Protein AF-A0A8T2KQZ2-F1 (afdb_monomer_lite)

Structure (mmCIF, N/CA/C/O backbone):
data_AF-A0A8T2KQZ2-F1
#
_entry.id   AF-A0A8T2KQZ2-F1
#
loop_
_atom_site.group_PDB
_atom_site.id
_atom_site.type_symbol
_atom_site.label_atom_id
_atom_site.label_alt_id
_atom_site.label_comp_id
_atom_site.label_asym_id
_atom_site.label_entity_id
_atom_site.label_seq_id
_atom_site.pdbx_PDB_ins_code
_atom_site.Cartn_x
_atom_site.Cartn_y
_atom_site.Cartn_z
_atom_site.occupancy
_atom_site.B_iso_or_equiv
_atom_site.auth_seq_id
_atom_site.auth_comp_id
_atom_site.auth_asym_id
_atom_site.auth_atom_id
_atom_site.pdbx_PDB_model_num
ATOM 1 N N . MET A 1 1 ? -9.528 29.510 -45.370 1.00 47.31 1 MET A N 1
ATOM 2 C CA . MET A 1 1 ? -9.327 29.444 -43.905 1.00 47.31 1 MET A CA 1
ATOM 3 C C . MET A 1 1 ? -9.619 28.024 -43.443 1.00 47.31 1 MET A C 1
ATOM 5 O O . MET A 1 1 ? -10.778 27.658 -43.528 1.00 47.31 1 MET A O 1
ATOM 9 N N . SER A 1 2 ? -8.622 27.219 -43.041 1.00 53.50 2 SER A N 1
ATOM 10 C CA . SER A 1 2 ? -8.831 26.049 -42.151 1.00 53.50 2 SER A CA 1
ATOM 11 C C . SER A 1 2 ? -7.512 25.335 -41.802 1.00 53.50 2 SER A C 1
ATOM 13 O O . SER A 1 2 ? -7.259 24.224 -42.250 1.00 53.50 2 SER A O 1
ATOM 15 N N . ILE A 1 3 ? -6.615 25.983 -41.048 1.00 53.25 3 ILE A N 1
ATOM 16 C CA . ILE A 1 3 ? -5.402 25.312 -40.511 1.00 53.25 3 ILE A CA 1
ATOM 17 C C . ILE A 1 3 ? -5.251 25.510 -38.983 1.00 53.25 3 ILE A C 1
ATOM 19 O O . ILE A 1 3 ? -4.395 24.906 -38.350 1.00 53.25 3 ILE A O 1
ATOM 23 N N . SER A 1 4 ? -6.134 26.262 -38.318 1.00 54.88 4 SER A N 1
ATOM 24 C CA . SER A 1 4 ? -5.910 26.665 -36.915 1.00 54.88 4 SER A CA 1
ATOM 25 C C . SER A 1 4 ? -6.487 25.758 -35.821 1.00 54.88 4 SER A C 1
ATOM 27 O O . SER A 1 4 ? -6.418 26.141 -34.660 1.00 54.88 4 SER A O 1
ATOM 29 N N . LEU A 1 5 ? -7.031 24.571 -36.120 1.00 49.59 5 LEU A N 1
ATOM 30 C CA . LEU A 1 5 ? -7.647 23.724 -35.076 1.00 49.59 5 LEU A CA 1
ATOM 31 C C . LEU A 1 5 ? -6.955 22.378 -34.828 1.00 49.59 5 LEU A C 1
ATOM 33 O O . LEU A 1 5 ? -7.183 21.773 -33.785 1.00 49.59 5 LEU A O 1
ATOM 37 N N . PHE A 1 6 ? -6.053 21.928 -35.706 1.00 44.72 6 PHE A N 1
ATOM 38 C CA . PHE A 1 6 ? -5.366 20.641 -35.513 1.00 44.72 6 PHE A CA 1
ATOM 39 C C . PHE A 1 6 ? -4.148 20.717 -34.576 1.00 44.72 6 PHE A C 1
ATOM 41 O O . PHE A 1 6 ? -3.756 19.711 -33.990 1.00 44.72 6 PHE A O 1
ATOM 48 N N . PHE A 1 7 ? -3.568 21.905 -34.375 1.00 45.09 7 PHE A N 1
ATOM 49 C CA . PHE A 1 7 ? -2.354 22.066 -33.562 1.00 45.09 7 PHE A CA 1
ATOM 50 C C . PHE A 1 7 ? -2.600 22.201 -32.054 1.00 45.09 7 PHE A C 1
ATOM 52 O O . PHE A 1 7 ? -1.674 22.000 -31.272 1.00 45.09 7 PHE A O 1
ATOM 59 N N . LEU A 1 8 ? -3.833 22.480 -31.618 1.00 42.84 8 LEU A N 1
ATOM 60 C CA . LEU A 1 8 ? -4.140 22.626 -30.189 1.00 42.84 8 LEU A CA 1
ATOM 61 C C . LEU A 1 8 ? -4.400 21.290 -29.474 1.00 42.84 8 LEU A C 1
ATOM 63 O O . LEU A 1 8 ? -4.284 21.229 -28.252 1.00 42.84 8 LEU A O 1
ATOM 67 N N . PHE A 1 9 ? -4.667 20.201 -30.203 1.00 45.47 9 PHE A N 1
ATOM 68 C CA . PHE A 1 9 ? -4.881 18.879 -29.596 1.00 45.47 9 PHE A CA 1
ATOM 69 C C . PHE A 1 9 ? -3.597 18.066 -29.372 1.00 45.47 9 PHE A C 1
ATOM 71 O O . PHE A 1 9 ? -3.618 17.115 -28.597 1.00 45.47 9 PHE A O 1
ATOM 78 N N . LEU A 1 10 ? -2.465 18.444 -29.977 1.00 45.06 10 LEU A N 1
ATOM 79 C CA . LEU A 1 10 ? -1.201 17.703 -29.827 1.00 45.06 10 LEU A CA 1
AT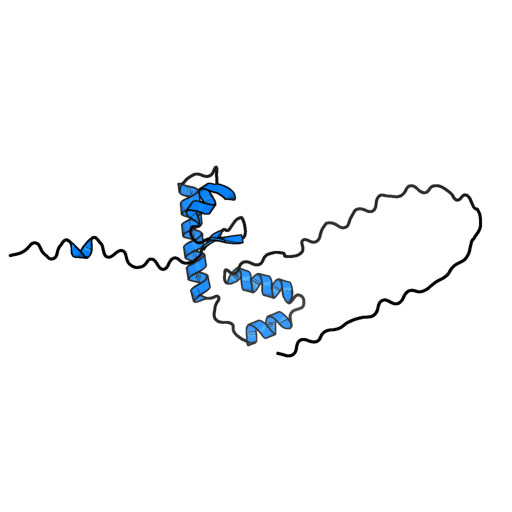OM 80 C C . LEU A 1 10 ? -0.363 18.119 -28.607 1.00 45.06 10 LEU A C 1
ATOM 82 O O . LEU A 1 10 ? 0.628 17.461 -28.297 1.00 45.06 10 LEU A O 1
ATOM 86 N N . PHE A 1 11 ? -0.767 19.166 -27.881 1.00 48.44 11 PHE A N 1
ATOM 87 C CA . PHE A 1 11 ? -0.041 19.650 -26.700 1.00 48.44 11 PHE A CA 1
ATOM 88 C C . PHE A 1 11 ? -0.906 19.837 -25.455 1.00 48.44 11 PHE A C 1
ATOM 90 O O . PHE A 1 11 ? -0.403 20.333 -24.446 1.00 48.44 11 PHE A O 1
ATOM 97 N N . TYR A 1 12 ? -2.159 19.369 -25.447 1.00 45.69 12 TYR A N 1
ATOM 98 C CA . TYR A 1 12 ? -2.813 19.114 -24.166 1.00 45.69 12 TYR A CA 1
ATOM 99 C C . TYR A 1 12 ? -2.226 17.830 -23.581 1.00 45.69 12 TYR A C 1
ATOM 101 O O . TYR A 1 12 ? -2.783 16.743 -23.695 1.00 45.69 12 TYR A O 1
ATOM 109 N N . ARG A 1 13 ? -1.040 17.952 -22.979 1.00 47.34 13 ARG A N 1
ATOM 110 C CA . ARG A 1 13 ? -0.542 16.963 -22.033 1.00 47.34 13 ARG A CA 1
ATOM 111 C C . ARG A 1 13 ? -1.343 17.225 -20.758 1.00 47.34 13 ARG A C 1
ATOM 113 O O . ARG A 1 13 ? -1.020 18.205 -20.082 1.00 47.34 13 ARG A O 1
ATOM 120 N N . PRO A 1 14 ? -2.394 16.438 -20.439 1.00 48.75 14 PRO A N 1
ATOM 121 C CA . PRO A 1 14 ? -3.105 16.627 -19.184 1.00 48.75 14 PRO A CA 1
ATOM 122 C C . PRO A 1 14 ? -2.058 16.643 -18.079 1.00 48.75 14 PRO A C 1
ATOM 124 O O . PRO A 1 14 ? -1.113 15.843 -18.124 1.00 48.75 14 PRO A O 1
ATOM 127 N N . ALA A 1 15 ? -2.177 17.589 -17.147 1.00 49.66 15 ALA A N 1
ATOM 128 C CA . ALA A 1 15 ? -1.331 17.631 -15.969 1.00 49.66 15 ALA A CA 1
ATOM 129 C C . ALA A 1 15 ? -1.408 16.240 -15.341 1.00 49.66 15 ALA A C 1
ATOM 131 O O . ALA A 1 15 ? -2.428 15.855 -14.772 1.00 49.66 15 ALA A O 1
ATOM 132 N N . SER A 1 16 ? -0.372 15.429 -15.565 1.00 55.72 16 SER A N 1
ATOM 133 C CA . SER A 1 16 ? -0.332 14.081 -15.033 1.00 55.72 16 SER A CA 1
ATOM 134 C C . SER A 1 16 ? -0.379 14.289 -13.532 1.00 55.72 16 SER A C 1
ATOM 136 O O . SER A 1 16 ? 0.576 14.850 -12.993 1.00 55.72 16 SER A O 1
ATOM 138 N N . ASN A 1 17 ? -1.479 13.924 -12.880 1.00 50.56 17 ASN A N 1
ATOM 139 C CA . ASN A 1 17 ? -1.505 13.781 -11.435 1.00 50.56 17 ASN A CA 1
ATOM 140 C C . ASN A 1 17 ? -0.425 12.745 -11.117 1.00 50.56 17 ASN A C 1
ATOM 142 O O . ASN A 1 17 ? -0.628 11.543 -11.271 1.00 50.56 17 ASN A O 1
ATOM 146 N N . ARG A 1 18 ? 0.788 13.223 -10.829 1.00 68.88 18 ARG A N 1
ATOM 147 C CA . ARG A 1 18 ? 1.947 12.384 -10.549 1.00 68.88 18 ARG A CA 1
ATOM 148 C C . ARG A 1 18 ? 1.786 11.937 -9.113 1.00 68.88 18 ARG A C 1
ATOM 150 O O . ARG A 1 18 ? 2.224 12.604 -8.184 1.00 68.88 18 ARG A O 1
ATOM 157 N N . THR A 1 19 ? 1.060 10.844 -8.935 1.00 78.06 19 THR A N 1
ATOM 158 C CA . THR A 1 19 ? 0.925 10.208 -7.633 1.00 78.06 19 THR A CA 1
ATOM 159 C C . THR A 1 19 ? 2.261 9.567 -7.278 1.00 78.06 19 THR A C 1
ATOM 161 O O . THR A 1 19 ? 2.848 8.856 -8.096 1.00 78.06 19 THR A O 1
ATOM 164 N N . PHE A 1 20 ? 2.750 9.821 -6.066 1.00 90.81 20 PHE A N 1
ATOM 165 C CA . PHE A 1 20 ? 3.875 9.068 -5.525 1.00 90.81 20 PHE A CA 1
ATOM 166 C C . PHE A 1 20 ? 3.497 7.588 -5.464 1.00 90.81 20 PHE A C 1
ATOM 168 O O . PHE A 1 20 ? 2.441 7.235 -4.943 1.00 90.81 20 PHE A O 1
ATOM 175 N N . LEU A 1 21 ? 4.357 6.726 -6.002 1.00 94.44 21 LEU A N 1
ATOM 176 C CA . LEU A 1 21 ? 4.137 5.283 -5.992 1.00 94.44 21 LEU A CA 1
ATOM 177 C C . LEU A 1 21 ? 5.068 4.627 -4.979 1.00 94.44 21 LEU A C 1
ATOM 179 O O . LEU A 1 21 ? 6.255 4.954 -4.906 1.00 94.44 21 LEU A O 1
ATOM 183 N N . LEU A 1 22 ? 4.525 3.687 -4.215 1.00 95.19 22 LEU A N 1
ATOM 184 C CA . LEU A 1 22 ? 5.281 2.869 -3.280 1.00 95.19 22 LEU A CA 1
ATOM 185 C C . LEU A 1 22 ? 6.108 1.827 -4.044 1.00 95.19 22 LEU A C 1
ATOM 187 O O . LEU A 1 22 ? 5.574 1.074 -4.857 1.00 95.19 22 LEU A O 1
ATOM 191 N N . CYS A 1 23 ? 7.406 1.752 -3.762 1.00 96.69 23 CYS A N 1
ATOM 192 C CA . CYS A 1 23 ? 8.234 0.640 -4.209 1.00 96.69 23 CYS A CA 1
ATOM 193 C C . CYS A 1 23 ? 7.949 -0.596 -3.340 1.00 96.69 23 CYS A C 1
ATOM 195 O O . CYS A 1 23 ? 8.106 -0.520 -2.118 1.00 96.69 23 CYS A O 1
ATOM 197 N N . PRO A 1 24 ? 7.580 -1.753 -3.922 1.00 95.00 24 PRO A N 1
ATOM 198 C CA . PRO A 1 24 ? 7.254 -2.937 -3.132 1.00 95.00 24 PRO A CA 1
ATOM 199 C C . PRO A 1 24 ? 8.473 -3.564 -2.445 1.00 95.00 24 PRO A C 1
ATOM 201 O O . PRO A 1 24 ? 8.279 -4.284 -1.468 1.00 95.00 24 PRO A O 1
ATOM 204 N N . MET A 1 25 ? 9.692 -3.272 -2.918 1.00 95.31 25 MET A N 1
ATOM 205 C CA . MET A 1 25 ? 10.942 -3.836 -2.394 1.00 95.31 25 MET A CA 1
ATOM 206 C C . MET A 1 25 ? 11.450 -3.064 -1.178 1.00 95.31 25 MET A C 1
ATOM 208 O O . MET A 1 25 ? 11.644 -3.635 -0.114 1.00 95.31 25 MET A O 1
ATOM 212 N N . CYS A 1 26 ? 11.646 -1.750 -1.319 1.00 95.31 26 CYS A N 1
ATOM 213 C CA . CYS A 1 26 ? 12.205 -0.924 -0.246 1.00 95.31 26 CYS A CA 1
ATOM 214 C C . CYS A 1 26 ? 11.142 -0.240 0.623 1.00 95.31 26 CYS A C 1
ATOM 216 O O . CYS A 1 26 ? 11.500 0.458 1.568 1.00 95.31 26 CYS A O 1
ATOM 218 N N . LYS A 1 27 ? 9.853 -0.389 0.279 1.00 93.94 27 LYS A N 1
ATOM 219 C CA . LYS A 1 27 ? 8.703 0.238 0.955 1.00 93.94 27 LYS A CA 1
ATOM 220 C C . LYS A 1 27 ? 8.794 1.769 1.067 1.00 93.94 27 LYS A C 1
ATOM 222 O O . LYS A 1 27 ? 8.145 2.368 1.917 1.00 93.94 27 LYS A O 1
ATOM 227 N N . LYS A 1 28 ? 9.557 2.420 0.182 1.00 93.88 28 LYS A N 1
ATOM 228 C CA . LYS A 1 28 ? 9.635 3.886 0.069 1.00 93.88 28 LYS A CA 1
ATOM 229 C C . LYS A 1 28 ? 8.771 4.387 -1.081 1.00 93.88 28 LYS A C 1
ATOM 231 O O . LYS A 1 28 ? 8.618 3.716 -2.103 1.00 93.88 28 LYS A O 1
ATOM 236 N N . THR A 1 29 ? 8.206 5.577 -0.926 1.00 94.19 29 THR A N 1
ATOM 237 C CA . THR A 1 29 ? 7.441 6.252 -1.979 1.00 94.19 29 THR A CA 1
ATOM 238 C C . THR A 1 29 ? 8.358 7.055 -2.891 1.00 94.19 29 THR A C 1
ATOM 240 O O . THR A 1 29 ? 9.235 7.779 -2.421 1.00 94.19 29 THR A O 1
ATOM 243 N N . HIS A 1 30 ? 8.132 6.981 -4.200 1.00 94.81 30 HIS A N 1
ATOM 244 C CA . HIS A 1 30 ? 8.950 7.664 -5.197 1.00 94.81 30 HIS A CA 1
ATOM 245 C C . HIS A 1 30 ? 8.094 8.458 -6.178 1.00 94.81 30 HIS A C 1
ATOM 247 O O . HIS A 1 30 ? 7.060 7.987 -6.650 1.00 94.81 30 HIS A O 1
ATOM 253 N N . TRP A 1 31 ? 8.582 9.646 -6.543 1.00 91.12 31 TRP A N 1
ATOM 254 C CA . TRP A 1 31 ? 7.988 10.471 -7.600 1.00 91.12 31 TRP A CA 1
ATOM 255 C C . TRP A 1 31 ? 8.042 9.790 -8.972 1.00 91.12 31 TRP A C 1
ATOM 257 O O . TRP A 1 31 ? 7.141 9.926 -9.794 1.00 91.12 31 TRP A O 1
ATOM 267 N N . SER A 1 32 ? 9.116 9.037 -9.218 1.00 93.44 32 SER A N 1
ATOM 268 C CA . SER A 1 32 ? 9.278 8.205 -10.405 1.00 93.44 32 SER A CA 1
ATOM 269 C C . SER A 1 32 ? 9.733 6.816 -9.991 1.00 93.44 32 SER A C 1
ATOM 271 O O . SER A 1 32 ? 10.929 6.526 -9.899 1.00 93.44 32 SER A O 1
ATOM 273 N N . LEU A 1 33 ? 8.756 5.949 -9.735 1.00 96.06 33 LEU A N 1
ATOM 274 C CA . LEU A 1 33 ? 9.015 4.547 -9.437 1.00 96.06 33 LEU A CA 1
ATOM 275 C C . LEU A 1 33 ? 9.797 3.829 -10.556 1.00 96.06 33 LEU A C 1
ATOM 277 O O . LEU A 1 33 ? 10.778 3.176 -10.216 1.00 96.06 33 LEU A O 1
ATOM 281 N N . PRO A 1 34 ? 9.501 3.998 -11.864 1.00 95.69 34 PRO A N 1
ATOM 282 C CA . PRO A 1 34 ? 10.282 3.337 -12.915 1.00 95.69 34 PRO A CA 1
ATOM 283 C C . PRO A 1 34 ? 11.775 3.688 -12.864 1.00 95.69 34 PRO A C 1
ATOM 285 O O . PRO A 1 34 ? 12.632 2.825 -13.030 1.00 95.69 34 PRO A O 1
ATOM 288 N N . VAL A 1 35 ? 12.108 4.959 -12.606 1.00 96.19 35 VAL A N 1
ATOM 289 C CA . VAL A 1 35 ? 13.508 5.400 -12.494 1.00 96.19 35 VAL A CA 1
ATOM 290 C C . VAL A 1 35 ? 14.173 4.788 -11.267 1.00 96.19 35 VAL A C 1
ATOM 292 O O . VAL A 1 35 ? 15.310 4.329 -11.362 1.00 96.19 35 VAL A O 1
ATOM 295 N N . HIS A 1 36 ? 13.476 4.758 -10.130 1.00 97.56 36 HIS A N 1
ATOM 296 C CA . HIS A 1 36 ? 13.986 4.120 -8.919 1.00 97.56 36 HIS A CA 1
ATOM 297 C C . HIS A 1 36 ? 14.261 2.624 -9.136 1.00 97.56 36 HIS A C 1
ATOM 299 O O . HIS A 1 36 ? 15.347 2.152 -8.801 1.00 97.56 36 HIS A O 1
ATOM 305 N N . LEU A 1 37 ? 13.321 1.902 -9.752 1.00 98.00 37 LEU A N 1
ATOM 306 C CA . LEU A 1 37 ? 13.455 0.474 -10.035 1.00 98.00 37 LEU A CA 1
ATOM 307 C C . LEU A 1 37 ? 14.666 0.195 -10.935 1.00 98.00 37 LEU A C 1
ATOM 309 O O . LEU A 1 37 ? 15.526 -0.587 -10.542 1.00 98.00 37 LEU A O 1
ATOM 313 N N . ARG A 1 38 ? 14.814 0.916 -12.056 1.00 97.69 38 ARG A N 1
ATOM 314 C CA . ARG A 1 38 ? 15.963 0.750 -12.971 1.00 97.69 38 ARG A CA 1
ATOM 315 C C . ARG A 1 38 ? 17.318 1.054 -12.330 1.00 97.69 38 ARG A C 1
ATOM 317 O O . ARG A 1 38 ? 18.331 0.509 -12.749 1.00 97.69 38 ARG A O 1
ATOM 324 N N . ARG A 1 39 ? 17.373 1.964 -11.353 1.00 97.38 39 ARG A N 1
ATOM 325 C CA . ARG A 1 39 ? 18.646 2.410 -10.755 1.00 97.38 39 ARG A CA 1
ATOM 326 C C . ARG A 1 39 ? 19.029 1.657 -9.487 1.00 97.38 39 ARG A C 1
ATOM 328 O O . ARG A 1 39 ? 20.211 1.618 -9.161 1.00 97.38 39 ARG A O 1
ATOM 335 N N . SER A 1 40 ? 18.054 1.118 -8.758 1.00 97.25 40 SER A N 1
ATOM 336 C CA . SER A 1 40 ? 18.259 0.593 -7.408 1.00 97.25 40 SER A CA 1
ATOM 337 C C . SER A 1 40 ? 17.596 -0.773 -7.225 1.00 97.25 40 SER A C 1
ATOM 339 O O . SER A 1 40 ? 18.269 -1.785 -7.388 1.00 97.25 40 SER A O 1
ATOM 341 N N . CYS A 1 41 ? 16.293 -0.832 -6.928 1.00 97.88 41 CYS A N 1
ATOM 342 C CA . CYS A 1 41 ? 15.656 -2.070 -6.458 1.00 97.88 41 CYS A CA 1
ATOM 343 C C . CYS A 1 41 ? 15.480 -3.175 -7.511 1.00 97.88 41 CYS A C 1
ATOM 345 O O . CYS A 1 41 ? 15.265 -4.320 -7.130 1.00 97.88 41 CYS A O 1
ATOM 347 N N . MET A 1 42 ? 15.550 -2.856 -8.805 1.00 97.44 42 MET A N 1
ATOM 348 C CA . MET A 1 42 ? 15.392 -3.807 -9.917 1.00 97.44 42 MET A CA 1
ATOM 349 C C . MET A 1 42 ? 16.423 -3.545 -11.027 1.00 97.44 42 MET A C 1
ATOM 351 O O . MET A 1 42 ? 16.129 -3.691 -12.210 1.00 97.44 42 MET A O 1
ATOM 355 N N . LYS A 1 43 ? 17.645 -3.134 -10.657 1.00 96.06 43 LYS A N 1
ATOM 356 C CA . LYS A 1 43 ? 18.697 -2.716 -11.606 1.00 96.06 43 LYS A CA 1
ATOM 357 C C . LYS A 1 43 ? 18.989 -3.745 -12.709 1.00 96.06 43 LYS A C 1
ATOM 359 O O . LYS A 1 43 ? 19.315 -3.357 -13.824 1.00 96.06 43 LYS A O 1
ATOM 364 N N . ASN A 1 44 ? 18.864 -5.032 -12.389 1.00 96.12 44 ASN A N 1
ATOM 365 C CA . ASN A 1 44 ? 19.178 -6.141 -13.294 1.00 96.12 44 ASN A CA 1
ATOM 366 C C . ASN A 1 44 ? 17.924 -6.845 -13.847 1.00 96.12 44 ASN A C 1
ATOM 368 O O . ASN A 1 44 ? 18.046 -7.886 -14.486 1.00 96.12 44 ASN A O 1
ATOM 372 N N . SER A 1 45 ? 16.726 -6.331 -13.564 1.00 96.94 45 SER A N 1
ATOM 373 C CA . SER A 1 45 ? 15.475 -6.909 -14.062 1.00 96.94 45 SER A CA 1
ATOM 374 C C . SER A 1 45 ? 15.191 -6.462 -15.493 1.00 96.94 45 SER A C 1
ATOM 376 O O . SER A 1 45 ? 15.697 -5.435 -15.951 1.00 96.94 45 SER A O 1
ATOM 378 N N . SER A 1 46 ? 14.344 -7.215 -16.198 1.00 97.75 46 SER A N 1
ATOM 379 C CA . SER A 1 46 ? 13.901 -6.814 -17.531 1.00 97.75 46 SER A CA 1
ATOM 380 C C . SER A 1 46 ? 12.997 -5.575 -17.464 1.00 97.75 46 SER A C 1
ATOM 382 O O . SER A 1 46 ? 12.328 -5.317 -16.460 1.00 97.75 46 SER A O 1
ATOM 384 N N . GLU A 1 47 ? 12.931 -4.809 -18.557 1.00 96.62 47 GLU A N 1
ATOM 385 C CA . GLU A 1 47 ? 12.019 -3.660 -18.645 1.00 96.62 47 GLU A CA 1
ATOM 386 C C . GLU A 1 47 ? 10.550 -4.094 -18.483 1.00 96.62 47 GLU A C 1
ATOM 388 O O . GLU A 1 47 ? 9.761 -3.379 -17.869 1.00 96.62 47 GLU A O 1
ATOM 393 N N . ALA A 1 48 ? 10.193 -5.291 -18.964 1.00 97.44 48 ALA A N 1
ATOM 394 C CA . ALA A 1 48 ? 8.853 -5.851 -18.808 1.00 97.44 48 ALA A CA 1
ATOM 395 C C . ALA A 1 48 ? 8.489 -6.063 -17.328 1.00 97.44 48 ALA A C 1
ATOM 397 O O . ALA A 1 48 ? 7.413 -5.641 -16.899 1.00 97.44 48 ALA A O 1
ATOM 398 N N . ASP A 1 49 ? 9.403 -6.624 -16.530 1.00 97.88 49 ASP A N 1
ATOM 399 C CA . ASP A 1 49 ? 9.187 -6.833 -15.092 1.00 97.88 49 ASP A CA 1
ATOM 400 C C . ASP A 1 49 ? 9.048 -5.501 -14.348 1.00 97.88 49 ASP A C 1
ATOM 402 O O . ASP A 1 49 ? 8.177 -5.334 -13.491 1.00 97.88 49 ASP A O 1
ATOM 406 N N . ILE A 1 50 ? 9.877 -4.515 -14.704 1.00 97.44 50 ILE A N 1
ATOM 407 C CA . ILE A 1 50 ? 9.821 -3.172 -14.116 1.00 97.44 50 ILE A CA 1
ATOM 408 C C . ILE A 1 50 ? 8.466 -2.518 -14.405 1.00 97.44 50 ILE A C 1
ATOM 410 O O . ILE A 1 50 ? 7.837 -1.973 -13.494 1.00 97.44 50 ILE A O 1
ATOM 414 N N . LEU A 1 51 ? 7.990 -2.578 -15.650 1.00 95.88 51 LEU A N 1
ATOM 415 C CA . LEU A 1 51 ? 6.692 -2.018 -16.028 1.00 95.88 51 LEU A CA 1
ATOM 416 C C . LEU A 1 51 ? 5.532 -2.752 -15.348 1.00 95.88 51 LEU A C 1
ATOM 418 O O . LEU A 1 51 ? 4.588 -2.095 -14.903 1.00 95.88 51 LEU A O 1
ATOM 422 N N . ALA A 1 52 ? 5.621 -4.074 -15.188 1.00 97.75 52 ALA A N 1
ATOM 423 C CA . ALA A 1 52 ? 4.633 -4.855 -14.450 1.00 97.75 52 ALA A CA 1
ATOM 424 C C . ALA A 1 52 ? 4.537 -4.411 -12.979 1.00 97.75 52 ALA A C 1
ATOM 426 O O . ALA A 1 52 ? 3.434 -4.216 -12.457 1.00 97.75 52 ALA A O 1
ATOM 427 N N . VAL A 1 53 ? 5.676 -4.164 -12.323 1.00 97.62 53 VAL A N 1
ATOM 428 C CA . VAL A 1 53 ? 5.713 -3.632 -10.952 1.00 97.62 53 VAL A CA 1
ATOM 429 C C . VAL A 1 53 ? 5.128 -2.224 -10.881 1.00 97.62 53 VAL A C 1
ATOM 431 O O . VAL A 1 53 ? 4.343 -1.9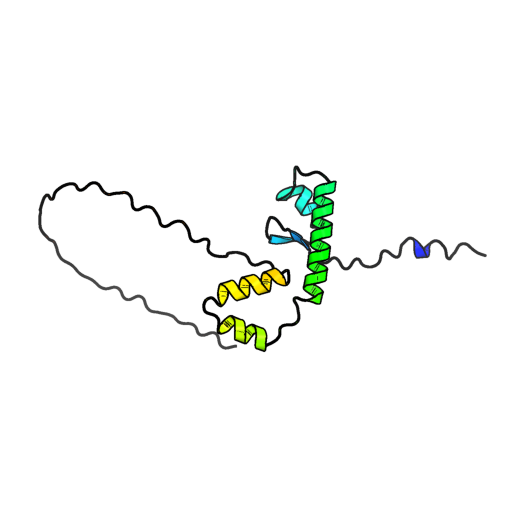30 -9.979 1.00 97.62 53 VAL A O 1
ATOM 434 N N . VAL A 1 54 ? 5.463 -1.352 -11.833 1.00 96.50 54 VAL A N 1
ATOM 435 C CA . VAL A 1 54 ? 4.920 0.014 -11.886 1.00 96.50 54 VAL A CA 1
ATOM 436 C C . VAL A 1 54 ? 3.402 -0.009 -12.042 1.00 96.50 54 VAL A C 1
ATOM 438 O O . VAL A 1 54 ? 2.707 0.739 -11.356 1.00 96.50 54 VAL A O 1
ATOM 441 N N . GLU A 1 55 ? 2.876 -0.868 -12.911 1.00 95.88 55 GLU A N 1
ATOM 442 C CA . GLU A 1 55 ? 1.436 -0.980 -13.126 1.00 95.88 55 GLU A CA 1
ATOM 443 C C . GLU A 1 55 ? 0.719 -1.569 -11.905 1.00 95.88 55 GLU A C 1
ATOM 445 O O . GLU A 1 55 ? -0.332 -1.079 -11.490 1.00 95.88 55 GLU A O 1
ATOM 450 N N . SER A 1 56 ? 1.329 -2.559 -11.250 1.00 95.62 56 SER A N 1
ATOM 451 C CA . SER A 1 56 ? 0.860 -3.055 -9.955 1.00 95.62 56 SER A CA 1
ATOM 452 C C . SER A 1 56 ? 0.808 -1.942 -8.898 1.00 95.62 56 SER A C 1
ATOM 454 O O . SER A 1 56 ? -0.219 -1.756 -8.246 1.00 95.62 56 SER A O 1
ATOM 456 N N . ALA A 1 57 ? 1.861 -1.126 -8.790 1.00 95.31 57 ALA A N 1
ATOM 457 C CA . ALA A 1 57 ? 1.929 -0.025 -7.832 1.00 95.31 57 ALA A CA 1
ATOM 458 C C . ALA A 1 57 ? 0.879 1.067 -8.098 1.00 95.31 57 ALA A C 1
ATOM 460 O O . ALA A 1 57 ? 0.304 1.603 -7.152 1.00 95.31 57 ALA A O 1
ATOM 461 N N . LYS A 1 58 ? 0.574 1.379 -9.366 1.00 93.75 58 LYS A N 1
ATOM 462 C CA . LYS A 1 58 ? -0.524 2.301 -9.709 1.00 93.75 58 LYS A CA 1
ATOM 463 C C . LYS A 1 58 ? -1.882 1.756 -9.278 1.00 93.75 58 LYS A C 1
ATOM 465 O O . LYS A 1 58 ? -2.680 2.503 -8.714 1.00 93.75 58 LYS A O 1
ATOM 470 N N . ARG A 1 59 ? -2.147 0.467 -9.526 1.00 93.12 59 ARG A N 1
ATOM 471 C CA . ARG A 1 59 ? -3.391 -0.187 -9.090 1.00 93.12 59 ARG A CA 1
ATOM 472 C C . ARG A 1 59 ? -3.517 -0.168 -7.570 1.00 93.12 59 ARG A C 1
ATOM 474 O O . ARG A 1 59 ? -4.572 0.202 -7.064 1.00 93.12 59 ARG A O 1
ATOM 481 N N . ALA A 1 60 ? -2.436 -0.473 -6.855 1.00 92.25 60 ALA A N 1
ATOM 482 C CA . ALA A 1 60 ? -2.395 -0.393 -5.397 1.00 92.25 60 ALA A CA 1
ATOM 483 C C . ALA A 1 60 ? -2.662 1.035 -4.893 1.00 92.25 60 ALA A C 1
ATOM 485 O O . ALA A 1 60 ? -3.496 1.224 -4.012 1.00 92.25 60 ALA A O 1
ATOM 486 N N . ALA A 1 61 ? -2.035 2.050 -5.499 1.00 92.12 61 ALA A N 1
ATOM 487 C CA . ALA A 1 61 ? -2.277 3.449 -5.154 1.00 92.12 61 ALA A CA 1
ATOM 488 C C . ALA A 1 61 ? -3.739 3.858 -5.396 1.00 92.12 61 ALA A C 1
ATOM 490 O O . ALA A 1 61 ? -4.342 4.515 -4.551 1.00 92.12 61 ALA A O 1
ATOM 491 N N . ASN A 1 62 ? -4.341 3.441 -6.515 1.00 90.31 62 ASN A N 1
ATOM 492 C CA . ASN A 1 62 ? -5.757 3.695 -6.776 1.00 90.31 62 ASN A CA 1
ATOM 493 C C . ASN A 1 62 ? -6.662 3.005 -5.745 1.00 90.31 62 ASN A C 1
ATOM 495 O O . ASN A 1 62 ? -7.595 3.631 -5.247 1.00 90.31 62 ASN A O 1
ATOM 499 N N . ASN A 1 63 ? -6.364 1.753 -5.391 1.00 89.69 63 ASN A N 1
ATOM 500 C CA . ASN A 1 63 ? -7.126 1.022 -4.385 1.00 89.69 63 ASN A CA 1
ATOM 501 C C . ASN A 1 63 ? -7.046 1.707 -3.014 1.00 89.69 63 ASN A C 1
ATOM 503 O O . ASN A 1 63 ? -8.080 1.964 -2.407 1.00 89.69 63 ASN A O 1
ATOM 50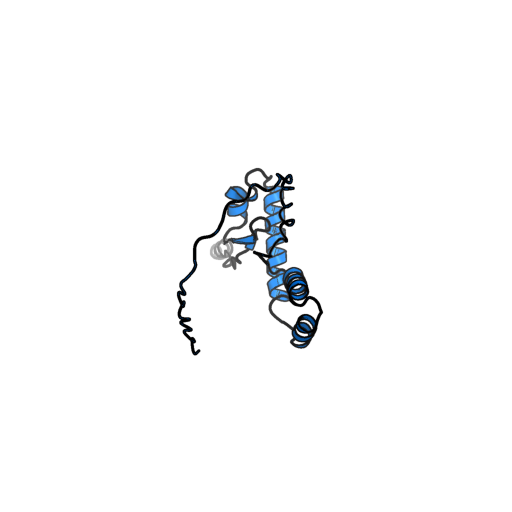7 N N . LEU A 1 64 ? -5.848 2.116 -2.584 1.00 91.06 64 LEU A N 1
ATOM 508 C CA . LEU A 1 64 ? -5.641 2.847 -1.331 1.00 91.06 64 LEU A CA 1
ATOM 509 C C . LEU A 1 64 ? -6.473 4.137 -1.274 1.00 91.06 64 LEU A C 1
ATOM 511 O O . LEU A 1 64 ? -7.071 4.453 -0.247 1.00 91.06 64 LEU A O 1
ATOM 515 N N . LEU A 1 65 ? -6.562 4.874 -2.386 1.00 89.00 65 LEU A N 1
ATOM 516 C CA . LEU A 1 65 ? -7.394 6.078 -2.466 1.00 89.00 65 LEU A CA 1
ATOM 517 C C . LEU A 1 65 ? -8.893 5.780 -2.312 1.00 89.00 65 LEU A C 1
ATOM 519 O O . LEU A 1 65 ? -9.626 6.649 -1.842 1.00 89.00 65 LEU A O 1
ATOM 523 N N . ARG A 1 66 ? -9.342 4.578 -2.692 1.00 87.25 66 ARG A N 1
ATOM 524 C CA . ARG A 1 66 ? -10.742 4.143 -2.588 1.00 87.25 66 ARG A CA 1
ATOM 525 C C . ARG A 1 66 ? -11.080 3.563 -1.217 1.00 87.25 66 ARG A C 1
ATOM 527 O O . ARG A 1 66 ? -12.159 3.843 -0.712 1.00 87.25 66 ARG A O 1
ATOM 534 N N . THR A 1 67 ? -10.193 2.761 -0.630 1.00 86.44 67 THR A N 1
ATOM 535 C CA . THR A 1 67 ? -10.504 1.927 0.548 1.00 86.44 67 THR A CA 1
ATOM 536 C C . THR A 1 67 ? -9.741 2.322 1.814 1.00 86.44 67 THR A C 1
ATOM 538 O O . THR A 1 67 ? -10.190 2.027 2.920 1.00 86.44 67 THR A O 1
ATOM 541 N N . GLY A 1 68 ? -8.604 3.008 1.688 1.00 86.19 68 GLY A N 1
ATOM 542 C CA . GLY A 1 68 ? -7.717 3.312 2.815 1.00 86.19 68 GLY A CA 1
ATOM 543 C C . GLY A 1 68 ? -8.054 4.585 3.591 1.00 86.19 68 GLY A C 1
ATOM 544 O O . GLY A 1 68 ? -7.528 4.783 4.683 1.00 86.19 68 GLY A O 1
ATOM 545 N N . ARG A 1 69 ? -8.912 5.457 3.044 1.00 88.62 69 ARG A N 1
ATOM 546 C CA . ARG A 1 69 ? -9.215 6.776 3.634 1.00 88.62 69 ARG A CA 1
ATOM 547 C C . ARG A 1 69 ? -10.326 6.760 4.679 1.00 88.62 69 ARG A C 1
ATOM 549 O O . ARG A 1 69 ? -10.328 7.616 5.554 1.00 88.62 69 ARG A O 1
ATOM 556 N N . VAL A 1 70 ? -11.276 5.834 4.564 1.00 91.25 70 VAL A N 1
ATOM 557 C CA . VAL A 1 70 ? -12.465 5.775 5.424 1.00 91.25 70 VAL A CA 1
ATOM 558 C C . VAL A 1 70 ? -12.361 4.569 6.348 1.00 91.25 70 VAL A C 1
ATOM 560 O O . VAL A 1 70 ? -12.169 3.441 5.887 1.00 91.25 70 VAL A O 1
ATOM 563 N N . TRP A 1 71 ? -12.500 4.824 7.647 1.00 93.56 71 TRP A N 1
ATOM 564 C CA . TRP A 1 71 ? -12.428 3.822 8.701 1.00 93.56 71 TRP A CA 1
ATOM 565 C C . TRP A 1 71 ? -13.711 3.835 9.514 1.00 93.56 71 TRP A C 1
ATOM 567 O O . TRP A 1 71 ? -14.148 4.881 9.987 1.00 93.56 71 TRP A O 1
ATOM 577 N N . GLU A 1 72 ? -14.290 2.654 9.691 1.00 94.88 72 GLU A N 1
ATOM 578 C CA . GLU A 1 72 ? -15.426 2.473 10.583 1.00 94.88 72 GLU A CA 1
ATOM 579 C C . GLU A 1 72 ? -14.936 2.465 12.028 1.00 94.88 72 GLU A C 1
ATOM 581 O O . GLU A 1 72 ? -14.053 1.683 12.388 1.00 94.88 72 GLU A O 1
ATOM 586 N N . TYR A 1 73 ? -15.534 3.297 12.880 1.00 97.38 73 TYR A N 1
ATOM 587 C CA . TYR A 1 73 ? -15.172 3.347 14.298 1.00 97.38 73 TYR A CA 1
ATOM 588 C C . TYR A 1 73 ? -15.336 1.976 14.970 1.00 97.38 73 TYR A C 1
ATOM 590 O O . TYR A 1 73 ? -14.460 1.525 15.703 1.00 97.38 73 TYR A O 1
ATOM 598 N N . SER A 1 74 ? -16.412 1.260 14.634 1.00 97.88 74 SER A N 1
ATOM 599 C CA . SER A 1 74 ? -16.695 -0.083 15.152 1.00 97.88 74 SER A CA 1
ATOM 600 C C . SER A 1 74 ? -15.617 -1.115 14.797 1.00 97.88 74 SER A C 1
ATOM 602 O O . SER A 1 74 ? -15.344 -2.017 15.591 1.00 97.88 74 SER A O 1
ATOM 604 N N . LEU A 1 75 ? -14.976 -0.983 13.631 1.00 96.12 75 LEU A N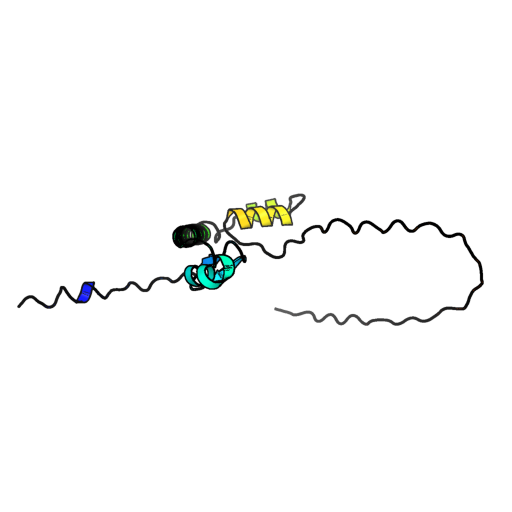 1
ATOM 605 C CA . LEU A 1 75 ? -13.855 -1.830 13.231 1.00 96.12 75 LEU A CA 1
ATOM 606 C C . LEU A 1 75 ? -12.633 -1.561 14.112 1.00 96.12 75 LEU A C 1
ATOM 608 O O . LEU A 1 75 ? -12.031 -2.507 14.615 1.00 96.12 75 LEU A O 1
ATOM 612 N N . ILE A 1 76 ? -12.308 -0.286 14.341 1.00 97.06 76 ILE A N 1
ATOM 613 C CA . ILE A 1 76 ? -11.200 0.110 15.220 1.00 97.06 76 ILE A CA 1
ATOM 614 C C . ILE A 1 76 ? -11.438 -0.438 16.630 1.00 97.06 76 ILE A C 1
ATOM 616 O O . ILE A 1 76 ? -10.554 -1.077 17.195 1.00 97.06 76 ILE A O 1
ATOM 620 N N . THR A 1 77 ? -12.648 -0.267 17.173 1.00 98.19 77 THR A N 1
ATOM 621 C CA . THR A 1 77 ? -13.014 -0.798 18.494 1.00 98.19 77 THR A CA 1
ATOM 622 C C . THR A 1 77 ? -12.827 -2.313 18.570 1.00 98.19 77 THR A C 1
ATOM 624 O O . THR A 1 77 ? -12.241 -2.805 19.531 1.00 98.19 77 THR A O 1
ATOM 627 N N . ARG A 1 78 ? -13.263 -3.057 17.544 1.00 98.06 78 ARG A N 1
ATOM 628 C CA . ARG A 1 78 ? -13.099 -4.517 17.488 1.00 98.06 78 ARG A CA 1
ATOM 629 C C . ARG A 1 78 ? -11.628 -4.935 17.482 1.00 98.06 78 ARG A C 1
ATOM 631 O O . ARG A 1 78 ? -11.281 -5.899 18.155 1.00 98.06 78 ARG A O 1
ATOM 638 N N . ILE A 1 79 ? -10.781 -4.233 16.728 1.00 98.06 79 ILE A N 1
ATOM 639 C CA . ILE A 1 79 ? -9.338 -4.509 16.671 1.00 98.06 79 ILE A CA 1
ATOM 640 C C . ILE A 1 79 ? -8.707 -4.278 18.046 1.00 98.06 79 ILE A C 1
ATOM 642 O O . ILE A 1 79 ? -8.030 -5.163 18.558 1.00 98.06 79 ILE A O 1
ATOM 646 N N . VAL A 1 80 ? -8.990 -3.136 18.678 1.00 97.31 80 VAL A N 1
ATOM 647 C CA . VAL A 1 80 ? -8.436 -2.776 19.996 1.00 97.31 80 VAL A CA 1
ATOM 648 C C . VAL A 1 80 ? -8.859 -3.757 21.095 1.00 97.31 80 VAL A C 1
ATOM 650 O O . VAL A 1 80 ? -8.097 -3.996 22.023 1.00 97.31 80 VAL A O 1
ATOM 653 N N . GLN A 1 81 ? -10.053 -4.339 20.993 1.00 97.69 81 GLN A N 1
ATOM 654 C CA . GLN A 1 81 ? -10.565 -5.325 21.953 1.00 97.69 81 GLN A CA 1
ATOM 655 C C . GLN A 1 81 ? -10.086 -6.762 21.690 1.00 97.69 81 GLN A C 1
ATOM 657 O O . GLN A 1 81 ? -10.421 -7.663 22.459 1.00 97.69 81 GLN A O 1
ATOM 662 N N . SER A 1 82 ? -9.363 -7.008 20.596 1.00 97.12 82 SER A N 1
ATOM 663 C CA . SER A 1 82 ? -8.856 -8.344 20.279 1.00 97.12 82 SER A CA 1
ATOM 664 C C . SER A 1 82 ? -7.642 -8.715 21.148 1.00 97.12 82 SER A C 1
ATOM 666 O O . SER A 1 82 ? -7.000 -7.816 21.689 1.00 97.12 82 SER A O 1
ATOM 668 N N . PRO A 1 83 ? -7.309 -10.015 21.287 1.00 96.56 83 PRO A N 1
ATOM 669 C CA . PRO A 1 83 ? -6.130 -10.450 22.044 1.00 96.56 83 PRO A CA 1
ATOM 670 C C . PRO A 1 83 ? -4.812 -9.853 21.528 1.00 96.56 83 PRO A C 1
ATOM 672 O O . PRO A 1 83 ? -3.960 -9.490 22.332 1.00 96.56 83 PRO A O 1
ATOM 675 N N . ASP A 1 84 ? -4.700 -9.672 20.207 1.00 95.81 84 ASP A N 1
ATOM 676 C CA . ASP A 1 84 ? -3.481 -9.227 19.519 1.00 95.81 84 ASP A CA 1
ATOM 677 C C . ASP A 1 84 ? -3.764 -7.958 18.683 1.00 95.81 84 ASP A C 1
ATOM 679 O O . ASP A 1 84 ? -3.777 -7.987 17.447 1.00 95.81 84 ASP A O 1
ATOM 683 N N . PRO A 1 85 ? -4.055 -6.811 19.326 1.00 96.69 85 PRO A N 1
ATOM 684 C CA . PRO A 1 85 ? -4.600 -5.636 18.645 1.00 96.69 85 PRO A CA 1
ATOM 685 C C . PRO A 1 85 ? -3.624 -5.011 17.641 1.00 96.69 85 PRO A C 1
ATOM 687 O O . PRO A 1 85 ? -4.056 -4.455 16.630 1.00 96.69 85 PRO A O 1
ATOM 690 N N . VAL A 1 86 ? -2.316 -5.103 17.898 1.00 96.25 86 VAL A N 1
ATOM 691 C CA . VAL A 1 86 ? -1.278 -4.566 17.007 1.00 96.25 86 VAL A CA 1
ATOM 692 C C . VAL A 1 86 ? -1.206 -5.382 15.722 1.00 96.25 86 VAL A C 1
ATOM 694 O O . VAL A 1 86 ? -1.327 -4.803 14.645 1.00 96.25 86 VAL A O 1
ATOM 697 N N . ASP A 1 87 ? -1.102 -6.708 15.814 1.00 95.44 87 ASP A N 1
ATOM 698 C CA . ASP A 1 87 ? -1.031 -7.582 14.638 1.00 95.44 87 ASP A CA 1
ATOM 699 C C . ASP A 1 87 ? -2.292 -7.468 13.784 1.00 95.44 87 ASP A C 1
ATOM 701 O O . ASP A 1 87 ? -2.215 -7.274 12.571 1.00 95.44 87 ASP A O 1
ATOM 705 N N . ARG A 1 88 ? -3.466 -7.438 14.425 1.00 97.06 88 ARG A N 1
ATOM 706 C CA . ARG A 1 88 ? -4.748 -7.195 13.749 1.00 97.06 88 ARG A CA 1
ATOM 707 C C . ARG A 1 88 ? -4.803 -5.844 13.042 1.00 97.06 88 ARG A C 1
ATOM 709 O O . ARG A 1 88 ? -5.339 -5.747 11.938 1.00 97.06 88 ARG A O 1
ATOM 716 N N . MET A 1 89 ? -4.263 -4.791 13.655 1.00 96.75 89 MET A N 1
ATOM 717 C CA . MET A 1 89 ? -4.178 -3.478 13.016 1.00 96.75 89 MET A CA 1
ATOM 718 C C . MET A 1 89 ? -3.225 -3.506 11.816 1.00 96.75 89 MET A C 1
ATOM 720 O O . MET A 1 89 ? -3.531 -2.918 10.779 1.00 96.75 89 MET A O 1
ATOM 724 N N . ILE A 1 90 ? -2.089 -4.200 11.927 1.00 96.12 90 ILE A N 1
ATOM 725 C CA . ILE A 1 90 ? -1.124 -4.365 10.833 1.00 96.12 90 ILE A CA 1
ATOM 726 C C . ILE A 1 90 ? -1.773 -5.098 9.655 1.00 96.12 90 ILE A C 1
ATOM 728 O O . ILE A 1 90 ? -1.685 -4.611 8.525 1.00 96.12 90 ILE A O 1
ATOM 732 N N . GLU A 1 91 ? -2.460 -6.213 9.910 1.00 95.69 91 GLU A N 1
ATOM 733 C CA . GLU A 1 91 ? -3.216 -6.965 8.902 1.00 95.69 91 GLU A CA 1
ATOM 734 C C . GLU A 1 91 ? -4.237 -6.070 8.188 1.00 95.69 91 GLU A C 1
ATOM 736 O O . GLU A 1 91 ? -4.266 -6.006 6.955 1.00 95.69 91 GLU A O 1
ATOM 741 N N . GLU A 1 92 ? -5.040 -5.320 8.950 1.00 95.75 92 GLU A N 1
ATOM 742 C CA . GLU A 1 92 ? -6.070 -4.443 8.393 1.00 95.75 92 GLU A CA 1
ATOM 743 C C . GLU A 1 92 ? -5.450 -3.319 7.546 1.00 95.75 92 GLU A C 1
ATOM 745 O O . GLU A 1 92 ? -5.885 -3.071 6.417 1.00 95.75 92 GLU A O 1
ATOM 750 N N . LEU A 1 93 ? -4.387 -2.672 8.036 1.00 94.75 93 LEU A N 1
ATOM 751 C CA . LEU A 1 93 ? -3.656 -1.635 7.304 1.00 94.75 93 LEU A CA 1
ATOM 752 C C . LEU A 1 93 ? -3.102 -2.164 5.975 1.00 94.75 93 LEU A C 1
ATOM 754 O O . LEU A 1 93 ? -3.279 -1.515 4.936 1.00 94.75 93 LEU A O 1
ATOM 758 N N . GLN A 1 94 ? -2.463 -3.335 5.997 1.00 93.00 94 GLN A N 1
ATOM 759 C CA . GLN A 1 94 ? -1.887 -3.974 4.815 1.00 93.00 94 GLN A CA 1
ATOM 760 C C . GLN A 1 94 ? -2.963 -4.414 3.818 1.00 93.00 94 GLN A C 1
ATOM 762 O O . GLN A 1 94 ? -2.797 -4.196 2.615 1.00 93.00 94 GLN A O 1
ATOM 767 N N . SER A 1 95 ? -4.096 -4.941 4.293 1.00 92.31 95 SER A N 1
ATOM 768 C CA . SER A 1 95 ? -5.229 -5.324 3.435 1.00 92.31 95 SER A CA 1
ATOM 769 C C . SER A 1 95 ? -5.791 -4.134 2.640 1.00 92.31 95 SER A C 1
ATOM 771 O O . SER A 1 95 ? -6.221 -4.277 1.493 1.00 92.31 95 SER A O 1
ATOM 773 N N . ARG A 1 96 ? -5.704 -2.926 3.213 1.00 91.38 96 ARG A N 1
ATOM 774 C CA . ARG A 1 96 ? -6.112 -1.655 2.589 1.00 91.38 96 ARG A CA 1
ATOM 775 C C . ARG A 1 96 ? -5.030 -1.020 1.715 1.00 91.38 96 ARG A C 1
ATOM 777 O O . ARG A 1 96 ? -5.244 0.055 1.159 1.00 91.38 96 ARG A O 1
ATOM 784 N N . GLY A 1 97 ? -3.880 -1.676 1.564 1.00 89.75 97 GLY A N 1
ATOM 785 C CA . GLY A 1 97 ? -2.776 -1.218 0.723 1.00 89.75 97 GLY A CA 1
ATOM 786 C C . GLY A 1 97 ? -1.808 -0.250 1.406 1.00 89.75 97 GLY A C 1
ATOM 787 O O . GLY A 1 97 ? -1.014 0.386 0.710 1.00 89.75 97 GLY A O 1
ATOM 788 N N . ASN A 1 98 ? -1.849 -0.121 2.737 1.00 92.88 98 ASN A N 1
ATOM 789 C CA . ASN A 1 98 ? -0.837 0.635 3.473 1.00 92.88 98 ASN A CA 1
ATOM 790 C C . ASN A 1 98 ? 0.442 -0.195 3.635 1.00 92.88 98 ASN A C 1
ATOM 792 O O . ASN A 1 98 ? 0.405 -1.416 3.779 1.00 92.88 98 ASN A O 1
ATOM 796 N N . ALA A 1 99 ? 1.589 0.482 3.647 1.00 92.75 99 ALA A N 1
ATOM 797 C CA . ALA A 1 99 ? 2.854 -0.134 4.022 1.00 92.75 99 ALA A CA 1
ATOM 798 C C . ALA A 1 99 ? 3.089 0.043 5.522 1.00 92.75 99 ALA A C 1
ATOM 800 O O . ALA A 1 99 ? 3.095 1.169 6.012 1.00 92.75 99 ALA A O 1
ATOM 801 N N . VAL A 1 100 ? 3.340 -1.062 6.220 1.00 93.94 100 VAL A N 1
ATOM 802 C CA . VAL A 1 100 ? 3.825 -1.063 7.604 1.00 93.94 100 VAL A CA 1
ATOM 803 C C . VAL A 1 100 ? 5.292 -1.486 7.577 1.00 93.94 100 VAL A C 1
ATOM 805 O O . VAL A 1 100 ? 5.636 -2.479 6.934 1.00 93.94 100 VAL A O 1
ATOM 808 N N . VAL A 1 101 ? 6.163 -0.705 8.212 1.00 93.12 101 VAL A N 1
ATOM 809 C CA . VAL A 1 101 ? 7.620 -0.915 8.244 1.00 93.12 101 VAL A CA 1
ATOM 810 C C . VAL A 1 101 ? 8.115 -0.917 9.686 1.00 93.12 101 VAL A C 1
ATOM 812 O O . VAL A 1 101 ? 7.471 -0.331 10.549 1.00 93.12 101 VAL A O 1
ATOM 815 N N . GLY A 1 102 ? 9.261 -1.554 9.940 1.00 91.75 102 GLY A N 1
ATOM 816 C CA . GLY A 1 102 ? 9.850 -1.605 11.284 1.00 91.75 102 GLY A CA 1
ATOM 817 C C . GLY A 1 102 ? 9.112 -2.527 12.257 1.00 91.75 102 GLY A C 1
ATOM 818 O O . GLY A 1 102 ? 9.206 -2.319 13.460 1.00 91.75 102 GLY A O 1
ATOM 819 N N . ILE A 1 103 ? 8.375 -3.521 11.747 1.00 89.88 103 ILE A N 1
ATOM 820 C CA . ILE A 1 103 ? 7.782 -4.572 12.581 1.00 89.88 103 ILE A CA 1
ATOM 821 C C . ILE A 1 103 ? 8.941 -5.321 13.258 1.00 89.88 103 ILE A C 1
ATOM 823 O O . ILE A 1 103 ? 9.823 -5.799 12.532 1.00 89.88 103 ILE A O 1
ATOM 827 N N . PRO A 1 104 ? 8.982 -5.398 14.601 1.00 87.75 104 PRO A N 1
ATOM 828 C CA . PRO A 1 104 ? 9.995 -6.169 15.304 1.00 87.75 104 PRO A CA 1
ATOM 829 C C . PRO A 1 104 ? 9.976 -7.601 14.779 1.00 87.75 104 PRO A C 1
ATOM 831 O O . PRO A 1 104 ? 8.950 -8.273 14.811 1.00 87.75 104 PRO A O 1
ATOM 834 N N . THR A 1 105 ? 11.096 -8.046 14.224 1.00 79.50 105 THR A N 1
ATOM 835 C CA . THR A 1 105 ? 11.280 -9.474 13.982 1.00 79.50 105 THR A CA 1
ATOM 836 C C . THR A 1 105 ? 11.679 -10.042 15.332 1.00 79.50 105 THR A C 1
ATOM 838 O O . THR A 1 105 ? 12.600 -9.505 15.945 1.00 79.50 105 THR A O 1
ATOM 841 N N . GLU A 1 106 ? 10.968 -11.050 15.836 1.00 71.06 106 GLU A N 1
ATOM 842 C CA . GLU A 1 106 ? 11.465 -11.784 16.996 1.00 71.06 106 GLU A CA 1
ATOM 843 C C . GLU A 1 106 ? 12.789 -12.421 16.578 1.00 71.06 106 GLU A C 1
ATOM 845 O O . GLU A 1 106 ? 12.815 -13.406 15.836 1.00 71.06 106 GLU A O 1
ATOM 850 N N . ASP A 1 107 ? 13.901 -11.793 16.959 1.00 59.44 107 ASP A N 1
ATOM 851 C CA . ASP A 1 107 ? 15.206 -12.407 16.799 1.00 59.44 107 ASP A CA 1
ATOM 852 C C . ASP A 1 107 ? 15.155 -13.746 17.544 1.00 59.44 107 ASP A C 1
ATOM 854 O O . ASP A 1 107 ? 14.678 -13.788 18.686 1.00 59.44 107 ASP A O 1
ATOM 858 N N . PRO A 1 108 ? 15.611 -14.858 16.936 1.00 58.91 108 PRO A N 1
ATOM 859 C CA . PRO A 1 108 ? 15.729 -16.104 17.671 1.00 58.91 108 PRO A CA 1
ATOM 860 C C . PRO A 1 108 ? 16.578 -15.815 18.905 1.00 58.91 108 PRO A C 1
ATOM 862 O O . PRO A 1 108 ? 17.695 -15.306 18.778 1.00 58.91 108 PRO A O 1
ATOM 865 N N . ALA A 1 109 ? 16.007 -16.087 20.084 1.00 59.16 109 ALA A N 1
ATOM 866 C CA . ALA A 1 109 ? 16.651 -15.856 21.367 1.00 59.16 109 ALA A CA 1
ATOM 867 C C . ALA A 1 109 ? 18.122 -16.287 21.273 1.00 59.16 109 ALA A C 1
ATOM 869 O O . ALA A 1 109 ? 18.383 -17.387 20.768 1.00 59.16 109 ALA A O 1
ATOM 870 N N . PRO A 1 110 ? 19.086 -15.444 21.695 1.00 55.09 110 PRO A N 1
ATOM 871 C CA . PRO A 1 110 ? 20.487 -15.804 21.608 1.00 55.09 110 PRO A CA 1
ATOM 872 C C . PRO A 1 110 ? 20.648 -17.133 22.333 1.00 55.09 110 PRO A C 1
ATOM 874 O O . PRO A 1 110 ? 20.358 -17.234 23.527 1.00 55.09 110 PRO A O 1
ATOM 877 N N . VAL A 1 111 ? 21.043 -18.167 21.585 1.00 58.66 111 VAL A N 1
ATOM 878 C CA . VAL A 1 111 ? 21.407 -19.461 22.152 1.00 58.66 111 VAL A CA 1
ATOM 879 C C . VAL A 1 111 ? 22.502 -19.142 23.150 1.00 58.66 111 VAL A C 1
ATOM 881 O O . VAL A 1 111 ? 23.611 -18.774 22.757 1.00 58.66 111 VAL A O 1
ATOM 884 N N . ALA A 1 112 ? 22.157 -19.178 24.438 1.00 56.78 112 ALA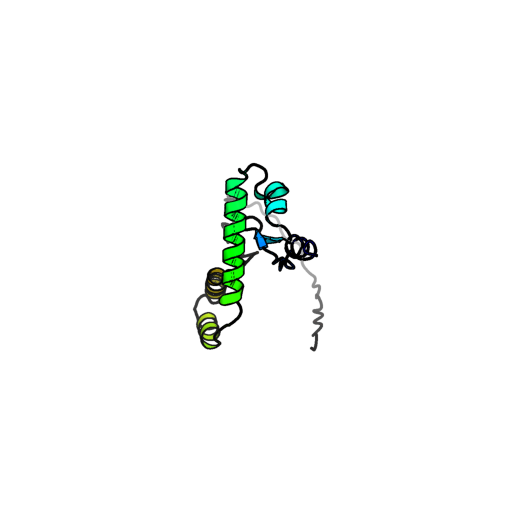 A N 1
ATOM 885 C CA . ALA A 1 112 ? 23.116 -18.949 25.496 1.00 56.78 112 ALA A CA 1
ATOM 886 C C . ALA A 1 112 ? 24.289 -19.899 25.225 1.00 56.78 112 ALA A C 1
ATOM 888 O O . ALA A 1 112 ? 24.051 -21.103 25.058 1.00 56.78 112 ALA A O 1
ATOM 889 N N . PRO A 1 113 ? 25.534 -19.407 25.108 1.00 52.81 113 PRO A N 1
ATOM 890 C CA . PRO A 1 113 ? 26.659 -20.311 24.998 1.00 52.81 113 PRO A CA 1
ATOM 891 C C . PRO A 1 113 ? 26.623 -21.194 26.243 1.00 52.81 113 PRO A C 1
ATOM 893 O O . PRO A 1 113 ? 26.619 -20.688 27.366 1.00 52.81 113 PRO A O 1
ATOM 896 N N . ALA A 1 114 ? 26.520 -22.508 26.036 1.00 50.84 114 ALA A N 1
ATOM 897 C CA . ALA A 1 114 ? 26.649 -23.488 27.098 1.00 50.84 114 ALA A CA 1
ATOM 898 C C . ALA A 1 114 ? 27.997 -23.243 27.779 1.00 50.84 114 ALA A C 1
ATOM 900 O O . ALA A 1 114 ? 29.048 -23.573 27.233 1.00 50.84 114 ALA A O 1
ATOM 901 N N . VAL A 1 115 ? 27.960 -22.593 28.940 1.00 51.84 115 VAL A N 1
ATOM 902 C CA . VAL A 1 115 ? 29.132 -22.373 29.778 1.00 51.84 115 VAL A CA 1
ATOM 903 C C . VAL A 1 115 ? 29.549 -23.754 30.289 1.00 51.84 115 VAL A C 1
ATOM 905 O O . VAL A 1 115 ? 28.759 -24.388 30.995 1.00 51.84 115 VAL A O 1
ATOM 908 N N . PRO A 1 116 ? 30.742 -24.273 29.949 1.00 44.53 116 PRO A N 1
ATOM 909 C CA . PRO A 1 116 ? 31.239 -25.460 30.616 1.00 44.53 116 PRO A CA 1
ATOM 910 C C . PRO A 1 116 ? 31.542 -25.091 32.069 1.00 44.53 116 PRO A C 1
ATOM 912 O O . PRO A 1 116 ? 32.266 -24.134 32.344 1.00 44.53 116 PRO A O 1
ATOM 915 N N . ALA A 1 117 ? 30.957 -25.846 32.998 1.00 47.75 117 ALA A N 1
ATOM 916 C CA . ALA A 1 117 ? 31.220 -25.721 34.422 1.00 47.75 117 ALA A CA 1
ATOM 917 C C . ALA A 1 117 ? 32.718 -25.938 34.697 1.00 47.75 117 ALA A C 1
ATOM 919 O O . ALA A 1 117 ? 33.242 -27.031 34.486 1.00 47.75 117 ALA A O 1
ATOM 920 N N . VAL A 1 118 ? 33.396 -24.901 35.188 1.00 46.47 118 VAL A N 1
ATOM 921 C CA . VAL A 1 118 ? 34.739 -25.004 35.772 1.00 46.47 118 VAL A CA 1
ATOM 922 C C . VAL A 1 118 ? 34.585 -24.842 37.290 1.00 46.47 118 VAL A C 1
ATOM 924 O O . VAL A 1 118 ? 33.888 -23.921 37.723 1.00 46.47 118 VAL A O 1
ATOM 927 N N . PRO A 1 119 ? 35.152 -25.748 38.111 1.00 41.56 119 PRO A N 1
ATOM 928 C CA . PRO A 1 119 ? 34.892 -25.792 39.543 1.00 41.56 119 PRO A CA 1
ATOM 929 C C . PRO A 1 119 ? 35.554 -24.636 40.300 1.00 41.56 119 PRO A C 1
ATOM 931 O O . PRO A 1 119 ? 36.576 -24.084 39.896 1.00 41.56 119 PRO A O 1
ATOM 934 N N . ALA A 1 120 ? 34.927 -24.311 41.429 1.00 40.81 120 ALA A N 1
ATOM 935 C CA . ALA A 1 120 ? 35.245 -23.211 42.321 1.00 40.81 120 ALA A CA 1
ATOM 936 C C . ALA A 1 120 ? 36.698 -23.215 42.825 1.00 40.81 120 ALA A C 1
ATOM 938 O O . ALA A 1 120 ? 37.173 -24.202 43.388 1.00 40.81 120 ALA A O 1
ATOM 939 N N . VAL A 1 121 ? 37.345 -22.052 42.738 1.00 38.66 121 VAL A N 1
ATOM 940 C CA . VAL A 1 121 ? 38.477 -21.681 43.593 1.00 38.66 121 VAL A CA 1
ATOM 941 C C . VAL A 1 121 ? 38.077 -20.415 44.343 1.00 38.66 121 VAL A C 1
ATOM 943 O O . VAL A 1 121 ? 37.727 -19.400 43.745 1.00 38.66 121 VAL A O 1
ATOM 946 N N . ALA A 1 122 ? 38.055 -20.522 45.667 1.00 41.31 122 ALA A N 1
ATOM 947 C CA . ALA A 1 122 ? 37.684 -19.462 46.591 1.00 41.31 122 ALA A CA 1
ATOM 948 C C . ALA A 1 122 ? 38.795 -18.412 46.729 1.00 41.31 122 ALA A C 1
ATOM 950 O O . ALA A 1 122 ? 39.957 -18.800 46.818 1.00 41.31 122 ALA A O 1
ATOM 951 N N . GLN A 1 123 ? 38.417 -17.131 46.865 1.00 36.53 123 GLN A N 1
ATOM 952 C CA . GLN A 1 123 ? 39.016 -16.175 47.817 1.00 36.53 123 GLN A CA 1
ATOM 953 C C . GLN A 1 123 ? 38.232 -14.837 47.887 1.00 36.53 123 GLN A C 1
ATOM 955 O O . GLN A 1 123 ? 38.342 -14.006 46.999 1.00 36.53 123 GLN A O 1
ATOM 960 N N . LEU A 1 124 ? 37.423 -14.723 48.956 1.00 4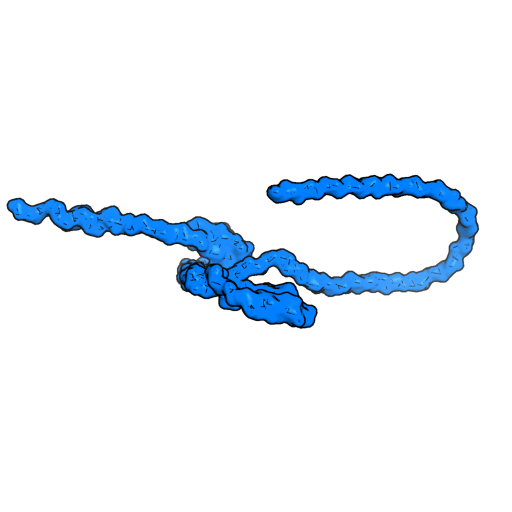1.91 124 LEU A N 1
ATOM 961 C CA . LEU A 1 124 ? 37.197 -13.629 49.939 1.00 41.91 124 LEU A CA 1
ATOM 962 C C . LEU A 1 124 ? 37.020 -12.129 49.530 1.00 41.91 124 LEU A C 1
ATOM 964 O O . LEU A 1 124 ? 37.481 -11.692 48.486 1.00 41.91 124 LEU A O 1
ATOM 968 N N . PRO A 1 125 ? 36.320 -11.330 50.377 1.00 48.84 125 PRO A N 1
ATOM 969 C CA . PRO A 1 125 ? 35.426 -10.241 49.972 1.00 48.84 125 PRO A CA 1
ATOM 970 C C . PRO A 1 125 ? 35.985 -8.835 50.235 1.00 48.84 125 PRO A C 1
ATOM 972 O O . PRO A 1 125 ? 36.681 -8.624 51.226 1.00 48.84 125 PRO A O 1
ATOM 975 N N . VAL A 1 126 ? 35.586 -7.853 49.415 1.00 42.50 126 VAL A N 1
ATOM 976 C CA . VAL A 1 126 ? 35.776 -6.423 49.716 1.00 42.50 126 VAL A CA 1
ATOM 977 C C . VAL A 1 126 ? 34.547 -5.605 49.278 1.00 42.50 126 VAL A C 1
ATOM 979 O O . VAL A 1 126 ? 34.206 -5.559 48.101 1.00 42.50 126 VAL A O 1
ATOM 982 N N . GLU A 1 127 ? 33.889 -5.050 50.300 1.00 37.94 127 GLU A N 1
ATOM 983 C CA . GLU A 1 127 ? 33.011 -3.868 50.430 1.00 37.94 127 GLU A CA 1
ATOM 984 C C . GLU A 1 127 ? 32.342 -3.178 49.213 1.00 37.94 127 GLU A C 1
ATOM 986 O O . GLU A 1 127 ? 32.980 -2.718 48.272 1.00 37.94 127 GLU A O 1
ATOM 991 N N . ALA A 1 128 ? 31.020 -2.978 49.353 1.00 40.91 128 ALA A N 1
ATOM 992 C CA . ALA A 1 128 ? 30.222 -1.871 48.790 1.00 40.91 128 ALA A CA 1
ATOM 993 C C . ALA A 1 128 ? 30.530 -0.552 49.563 1.00 40.91 128 ALA A C 1
ATOM 995 O O . ALA A 1 128 ? 31.253 -0.652 50.552 1.00 40.91 128 ALA A O 1
ATOM 996 N N . PRO A 1 129 ? 29.961 0.650 49.281 1.00 50.78 129 PRO A N 1
ATOM 997 C CA . PRO A 1 129 ? 28.843 0.991 48.385 1.00 50.78 129 PRO A CA 1
ATOM 998 C C . PRO A 1 129 ? 29.029 2.318 47.602 1.00 50.78 129 PRO A C 1
ATOM 1000 O O . PRO A 1 129 ? 29.962 3.076 47.848 1.00 50.78 129 PRO A O 1
ATOM 1003 N N . SER A 1 130 ? 28.108 2.671 46.700 1.00 39.41 130 SER A N 1
ATOM 1004 C CA . SER A 1 130 ? 27.381 3.958 46.788 1.00 39.41 130 SER A CA 1
ATOM 1005 C C . SER A 1 130 ? 26.447 4.209 45.606 1.00 39.41 130 SER A C 1
ATOM 1007 O O . SER A 1 130 ? 26.665 3.790 44.472 1.00 39.41 130 SER A O 1
ATOM 1009 N N . GLU A 1 131 ? 25.363 4.879 45.966 1.00 49.03 131 GLU A N 1
ATOM 1010 C CA . GLU A 1 131 ? 24.201 5.261 45.189 1.00 49.03 131 GLU A CA 1
ATOM 1011 C C . GLU A 1 131 ? 24.538 6.379 44.193 1.00 49.03 131 GLU A C 1
ATOM 1013 O O . GLU A 1 131 ? 25.334 7.271 44.487 1.00 49.03 131 GLU A O 1
ATOM 1018 N N . SER A 1 132 ? 23.880 6.390 43.034 1.00 48.62 132 SER A N 1
ATOM 1019 C CA . SER A 1 132 ? 23.762 7.615 42.244 1.00 48.62 132 SER A CA 1
ATOM 1020 C C . SER A 1 132 ? 22.414 7.647 41.535 1.00 48.62 132 SER A C 1
ATOM 1022 O O . SER A 1 132 ? 22.148 6.942 40.562 1.00 48.62 132 SER A O 1
ATOM 1024 N N . SER A 1 133 ? 21.542 8.448 42.127 1.00 51.84 133 SER A N 1
ATOM 1025 C CA . SER A 1 133 ? 20.245 8.897 41.648 1.00 51.84 133 SER A CA 1
ATOM 1026 C C . SER A 1 133 ? 20.346 9.552 40.268 1.00 51.84 133 SER A C 1
ATOM 1028 O O . SER A 1 133 ? 21.101 10.503 40.090 1.00 51.84 133 SER A O 1
ATOM 1030 N N . SER A 1 134 ? 19.551 9.079 39.305 1.00 59.66 134 SER A N 1
ATOM 1031 C CA . SER A 1 134 ? 19.294 9.796 38.050 1.00 59.66 134 SER A CA 1
ATOM 1032 C C . SER A 1 134 ? 17.918 10.446 38.118 1.00 59.66 134 SER A C 1
ATOM 1034 O O . SER A 1 134 ? 16.894 9.773 38.223 1.00 59.66 134 SER A O 1
ATOM 1036 N N . GLU A 1 135 ? 17.925 11.773 38.106 1.00 48.19 135 GLU A N 1
ATOM 1037 C CA . GLU A 1 135 ? 16.746 12.626 38.129 1.00 48.19 135 GLU A CA 1
ATOM 1038 C C . GLU A 1 135 ? 15.987 12.525 36.798 1.00 48.19 135 GLU A C 1
ATOM 1040 O O . GLU A 1 135 ? 16.541 12.665 35.707 1.00 48.19 135 GLU A O 1
ATOM 1045 N N . SER A 1 136 ? 14.690 12.247 36.910 1.00 59.00 136 SER A N 1
ATOM 1046 C CA . SER A 1 136 ? 13.732 12.144 35.814 1.00 59.00 136 SER A CA 1
ATOM 1047 C C . SER A 1 136 ? 13.206 13.535 35.450 1.00 59.00 136 SER A C 1
ATOM 1049 O O . SER A 1 136 ? 12.297 14.037 36.110 1.00 59.00 136 SER A O 1
ATOM 1051 N N . SER A 1 137 ? 13.714 14.138 34.374 1.00 64.38 137 SER A N 1
ATOM 1052 C CA . SER A 1 137 ? 13.099 15.330 33.772 1.00 64.38 137 SER A CA 1
ATOM 1053 C C . SER A 1 137 ? 12.013 14.922 32.779 1.00 64.38 137 SER A C 1
ATOM 1055 O O . SER A 1 137 ? 12.294 14.559 31.638 1.00 64.38 137 SER A O 1
ATOM 1057 N N . GLY A 1 138 ? 10.758 14.974 33.227 1.00 48.19 138 GLY A N 1
ATOM 1058 C CA . GLY A 1 138 ? 9.588 14.911 32.358 1.00 48.19 138 GLY A CA 1
ATOM 1059 C C . GLY A 1 138 ? 9.211 16.310 31.879 1.00 48.19 138 GLY A C 1
ATOM 1060 O O . GLY A 1 138 ? 8.674 17.094 32.657 1.00 48.19 138 GLY A O 1
ATOM 1061 N N . GLU A 1 139 ? 9.455 16.617 30.605 1.00 59.78 139 GLU A N 1
ATOM 1062 C CA . GLU A 1 139 ? 8.790 17.739 29.938 1.00 59.78 139 GLU A CA 1
ATOM 1063 C C . GLU A 1 139 ? 7.481 17.256 29.308 1.00 59.78 139 GLU A C 1
ATOM 1065 O O . GLU A 1 139 ? 7.450 16.407 28.414 1.00 59.78 139 GLU A O 1
ATOM 1070 N N . LEU A 1 140 ? 6.383 17.800 29.826 1.00 53.50 140 LEU A N 1
ATOM 1071 C CA . LEU A 1 140 ? 5.019 17.569 29.378 1.00 53.50 140 LEU A CA 1
ATOM 1072 C C . LEU A 1 140 ? 4.700 18.609 28.296 1.00 53.50 140 LEU A C 1
ATOM 1074 O O . LEU A 1 140 ? 4.502 19.783 28.601 1.00 53.50 140 LEU A O 1
ATOM 1078 N N . TYR A 1 141 ? 4.653 18.194 27.031 1.00 57.75 141 TYR A N 1
ATOM 1079 C CA . TYR A 1 141 ? 4.171 19.055 25.950 1.00 57.75 141 TYR A CA 1
ATOM 1080 C C . TYR A 1 141 ? 2.646 19.186 26.056 1.00 57.75 141 TYR A C 1
ATOM 1082 O O . TYR A 1 141 ? 1.921 18.193 25.960 1.00 57.75 141 TYR A O 1
ATOM 1090 N N . GLN A 1 142 ? 2.164 20.409 26.278 1.00 58.66 142 GLN A N 1
ATOM 1091 C CA . GLN A 1 142 ? 0.750 20.766 26.157 1.00 58.66 142 GLN A CA 1
ATOM 1092 C C . GLN A 1 142 ? 0.472 21.243 24.724 1.00 58.66 142 GLN A C 1
ATOM 1094 O O . GLN A 1 142 ? 1.263 21.998 24.158 1.00 58.66 142 GLN A O 1
ATOM 1099 N N . TRP A 1 143 ? -0.618 20.724 24.156 1.00 52.00 143 TRP A N 1
ATOM 1100 C CA . TRP A 1 143 ? -1.092 20.937 22.785 1.00 52.00 143 TRP A CA 1
ATOM 1101 C C . TRP A 1 143 ? -1.803 22.276 22.607 1.00 52.00 143 TRP A C 1
ATOM 1103 O O . TRP A 1 143 ? -2.534 22.672 23.545 1.00 52.00 143 TRP A O 1
#

Sequence (143 aa):
MSISLFFLFLFYRPASNRTFLLCPMCKKTHWSLPVHLRRSCMKNSSEADILAVVESAKRAANNLLRTGRVWEYSLITRIVQSPDPVDRMIEELQSRGNAVVGIPTEDPAPVAPAVPAVPAVAQLPVEAPSESSSESSGELYQW

Foldseek 3Di:
DDDPPPVVVVPPPPPPPQDFFQQPQPRDTDSDQLVCLCPDVPVPPDSVVSVVRVVVRVVLVVQLVVQVPDDDPVQLVVLVPDPNNPVSVVVVCVVSSHDDPDDDDPDDDPPPPPDPDDDDDDDDDDDDDDDDDDDDDDDDDDD

Organism: Astyanax mexicanus (NCBI:txid7994)

Secondary structure (DSSP, 8-state):
---SSSSSSSS---------EE-TTT--EETTHHHHIIIIITTTS-HHHHHHHHHHHHHHHHHHHHHSS---HHHHHHHHTSSSHHHHHHHHHHHTT-----PPP--------------------------------------

pLDDT: mean 77.1, std 22.14, range [36.53, 98.19]

Radius of gyration: 28.99 Å; chains: 1; bounding box: 56×55×94 Å